Protein AF-A0A348ZZG6-F1 (afdb_monomer_lite)

Radius of gyration: 15.44 Å; chains: 1; bounding box: 36×37×36 Å

pLDDT: mean 91.11, std 9.94, range [42.44, 98.06]

Secondary structure (DSSP, 8-state):
-HHHHHHHHTT--EEEEEEEEEBTTS-HHHHHHHT-SEEEEEEEEEEEETTEE--BPPPPPHHHHHHHTPPPP---SSS-BPPPSB-TTS-B-B---EEEEEESS--HHHHHHHHHHHHHTT-

Sequence (123 aa):
MLFVALARAALIPAHLRFAEIPAHLTSPEIVEKRGSNIFPCHGSADPYIDDRWVKATPTHDLASCKKSGLPPIHFNGEDDALTPHRALDGRLNVEYVRDRGYFADLPLDEIRKVSLSWTYVRS

Foldseek 3Di:
DVVCVVCVVVVWHKWKWWFKKQFPLPDPVVCVVQVGSIDHGQIWMFTQAPNDTAIGHDWDDPVVCVVSQADTFDDPSPHHRDGDQAGNVRDGGMDRPGTPGIDPDDPPVVSVVVSVCSSVVPD

Structure (mmCIF, N/CA/C/O backbone):
data_AF-A0A348ZZG6-F1
#
_entry.id   AF-A0A348ZZG6-F1
#
loop_
_atom_site.group_PDB
_atom_site.id
_atom_site.type_symbol
_atom_site.label_atom_id
_atom_site.label_alt_id
_atom_site.label_comp_id
_atom_site.label_asym_id
_atom_site.label_entity_id
_atom_site.label_seq_id
_atom_site.pdbx_PDB_ins_code
_atom_site.Cartn_x
_atom_site.Cartn_y
_atom_site.Cartn_z
_atom_site.occupancy
_atom_site.B_iso_or_equiv
_atom_site.auth_seq_id
_atom_site.auth_comp_id
_atom_site.auth_asym_id
_atom_site.auth_atom_id
_atom_site.pdbx_PDB_model_num
ATOM 1 N N . MET A 1 1 ? 7.799 7.364 -2.348 1.00 85.12 1 MET A N 1
ATOM 2 C CA . MET A 1 1 ? 7.765 6.218 -1.408 1.00 85.12 1 MET A CA 1
ATOM 3 C C . MET A 1 1 ? 9.012 5.374 -1.639 1.00 85.12 1 MET A C 1
ATOM 5 O O . MET A 1 1 ? 9.374 5.179 -2.793 1.00 85.12 1 MET A O 1
ATOM 9 N N . LEU A 1 2 ? 9.703 4.968 -0.565 1.00 93.38 2 LEU A N 1
ATOM 10 C CA . LEU A 1 2 ? 11.063 4.409 -0.629 1.00 93.38 2 LEU A CA 1
ATOM 11 C C . LEU A 1 2 ? 11.145 3.102 -1.431 1.00 93.38 2 LEU A C 1
ATOM 13 O O . LEU A 1 2 ? 12.075 2.938 -2.211 1.00 93.38 2 LEU A O 1
ATOM 17 N N . PHE A 1 3 ? 10.165 2.207 -1.293 1.00 95.06 3 PHE A N 1
ATOM 18 C CA . PHE A 1 3 ? 10.224 0.898 -1.944 1.00 95.06 3 PHE A CA 1
ATOM 19 C C . PHE A 1 3 ? 10.227 0.999 -3.480 1.00 95.06 3 PHE A C 1
ATOM 21 O O . PHE A 1 3 ? 11.093 0.413 -4.119 1.00 95.06 3 PHE A O 1
ATOM 28 N N . VAL A 1 4 ? 9.364 1.835 -4.073 1.00 97.06 4 VAL A N 1
ATOM 29 C CA . VAL A 1 4 ? 9.382 2.102 -5.530 1.00 97.06 4 VAL A CA 1
ATOM 30 C C . VAL A 1 4 ? 10.715 2.694 -5.988 1.00 97.06 4 VAL A C 1
ATOM 32 O O . VAL A 1 4 ? 11.212 2.322 -7.047 1.00 97.06 4 VAL A O 1
ATOM 35 N N . ALA A 1 5 ? 11.312 3.598 -5.204 1.00 96.31 5 ALA A N 1
ATOM 36 C CA . ALA A 1 5 ? 12.606 4.184 -5.549 1.00 96.31 5 ALA A CA 1
ATOM 37 C C . ALA A 1 5 ? 13.722 3.126 -5.560 1.00 96.31 5 ALA A C 1
ATOM 39 O O . ALA A 1 5 ? 14.507 3.078 -6.504 1.00 96.31 5 ALA A O 1
ATOM 40 N N . LEU A 1 6 ? 13.756 2.249 -4.551 1.00 97.19 6 LEU A N 1
ATOM 41 C CA . LEU A 1 6 ? 14.734 1.163 -4.462 1.00 97.19 6 LEU A CA 1
ATOM 42 C C . LEU A 1 6 ? 14.534 0.106 -5.555 1.00 97.19 6 LEU A C 1
ATOM 44 O O . LEU A 1 6 ? 15.512 -0.314 -6.164 1.00 97.19 6 LEU A O 1
ATOM 48 N N . ALA A 1 7 ? 13.289 -0.274 -5.855 1.00 97.06 7 ALA A N 1
ATOM 49 C CA . ALA A 1 7 ? 12.982 -1.203 -6.943 1.00 97.06 7 ALA A CA 1
ATOM 50 C C . ALA A 1 7 ? 13.498 -0.670 -8.289 1.00 97.06 7 ALA A C 1
ATOM 52 O O . ALA A 1 7 ? 14.245 -1.355 -8.984 1.00 97.06 7 ALA A O 1
ATOM 53 N N . ARG A 1 8 ? 13.204 0.598 -8.607 1.00 97.38 8 ARG A N 1
ATOM 54 C CA . ARG A 1 8 ? 13.696 1.249 -9.832 1.00 97.38 8 ARG A CA 1
ATOM 55 C C . ARG A 1 8 ? 15.219 1.343 -9.878 1.00 97.38 8 ARG A C 1
ATOM 57 O O . ARG A 1 8 ? 15.801 1.120 -10.934 1.00 97.38 8 ARG A O 1
ATOM 64 N N . ALA A 1 9 ? 15.867 1.645 -8.751 1.00 98.06 9 ALA A N 1
ATOM 65 C CA . ALA A 1 9 ? 17.329 1.656 -8.657 1.00 98.06 9 ALA A CA 1
ATOM 66 C C . ALA A 1 9 ? 17.943 0.265 -8.907 1.00 98.06 9 ALA A C 1
ATOM 68 O O . ALA A 1 9 ? 19.041 0.171 -9.446 1.00 98.06 9 ALA A O 1
ATOM 69 N N . ALA A 1 10 ? 17.214 -0.802 -8.572 1.00 97.62 10 ALA A N 1
ATOM 70 C CA . ALA A 1 10 ? 17.560 -2.188 -8.876 1.00 97.62 10 ALA A CA 1
ATOM 71 C C . ALA A 1 10 ? 17.094 -2.652 -10.273 1.00 97.62 10 ALA A C 1
ATOM 73 O O . ALA A 1 10 ? 17.115 -3.847 -10.550 1.00 97.62 10 ALA A O 1
ATOM 74 N N . LEU A 1 11 ? 16.676 -1.728 -11.151 1.00 97.25 11 LEU A N 1
ATOM 75 C CA . LEU A 1 11 ? 16.166 -2.004 -12.502 1.00 97.25 11 LEU A CA 1
ATOM 76 C C . LEU A 1 11 ? 14.881 -2.851 -12.541 1.00 97.25 11 LEU A C 1
ATOM 78 O O . LEU A 1 11 ? 14.531 -3.399 -13.583 1.00 97.25 11 LEU A O 1
ATOM 82 N N . ILE A 1 12 ? 14.143 -2.908 -11.432 1.00 97.75 12 ILE A N 1
ATOM 83 C CA . ILE A 1 12 ? 12.812 -3.512 -11.364 1.00 97.75 12 ILE A CA 1
ATOM 84 C C . ILE A 1 12 ? 11.788 -2.418 -11.696 1.00 97.75 12 ILE A C 1
ATOM 86 O O . ILE A 1 12 ? 11.719 -1.409 -10.977 1.00 97.75 12 ILE A O 1
ATOM 90 N N . PRO A 1 13 ? 10.975 -2.566 -12.761 1.00 97.88 13 PRO A N 1
ATOM 91 C CA . PRO A 1 13 ? 9.892 -1.632 -13.031 1.00 97.88 13 PRO A CA 1
ATOM 92 C C . PRO A 1 13 ? 8.954 -1.568 -11.826 1.00 97.88 13 PRO A C 1
ATOM 94 O O . PRO A 1 13 ? 8.544 -2.590 -11.290 1.00 97.88 13 PRO A O 1
ATOM 97 N N . ALA A 1 14 ? 8.621 -0.364 -11.375 1.00 97.69 14 ALA A N 1
ATOM 98 C CA . ALA A 1 14 ? 7.725 -0.176 -10.242 1.00 97.69 14 ALA A CA 1
ATOM 99 C C . ALA A 1 14 ? 6.965 1.139 -10.377 1.00 97.69 14 ALA A C 1
ATOM 101 O O . ALA A 1 14 ? 7.523 2.137 -10.852 1.00 97.69 14 ALA A O 1
ATOM 102 N N . HIS A 1 15 ? 5.720 1.177 -9.916 1.00 96.50 15 HIS A N 1
ATOM 103 C CA . HIS A 1 15 ? 4.927 2.402 -9.852 1.00 96.50 15 HIS A CA 1
ATOM 104 C C . HIS A 1 15 ? 4.311 2.627 -8.476 1.00 96.50 15 HIS A C 1
ATOM 106 O O . HIS A 1 15 ? 4.173 1.719 -7.656 1.00 96.50 15 HIS A O 1
ATOM 112 N N . LEU A 1 16 ? 3.972 3.888 -8.219 1.00 97.31 16 LEU A N 1
ATOM 113 C CA . LEU A 1 16 ? 3.145 4.262 -7.083 1.00 97.31 16 LEU A CA 1
ATOM 114 C C . LEU A 1 16 ? 1.706 3.865 -7.397 1.00 97.31 16 LEU A C 1
ATOM 116 O O . LEU A 1 16 ? 1.271 4.015 -8.535 1.00 97.31 16 LEU A O 1
ATOM 120 N N . ARG A 1 17 ? 0.958 3.424 -6.394 1.00 95.62 17 ARG A N 1
ATOM 121 C CA . ARG A 1 17 ? -0.495 3.277 -6.456 1.00 95.62 17 ARG A CA 1
ATOM 122 C C . ARG A 1 17 ? -1.117 3.966 -5.256 1.00 95.62 17 ARG A C 1
ATOM 124 O O . ARG A 1 17 ? -0.510 4.015 -4.188 1.00 95.62 17 ARG A O 1
ATOM 131 N N . PHE A 1 18 ? -2.317 4.505 -5.436 1.00 96.06 18 PHE A N 1
ATOM 132 C CA . PHE A 1 18 ? -3.083 5.085 -4.341 1.00 96.06 18 PHE A CA 1
ATOM 133 C C . PHE A 1 18 ? -4.497 4.520 -4.306 1.00 96.06 18 PHE A C 1
ATOM 135 O O . PHE A 1 18 ? -5.100 4.256 -5.341 1.00 96.06 18 PHE A O 1
ATOM 142 N N . ALA A 1 19 ? -5.043 4.390 -3.105 1.00 95.19 19 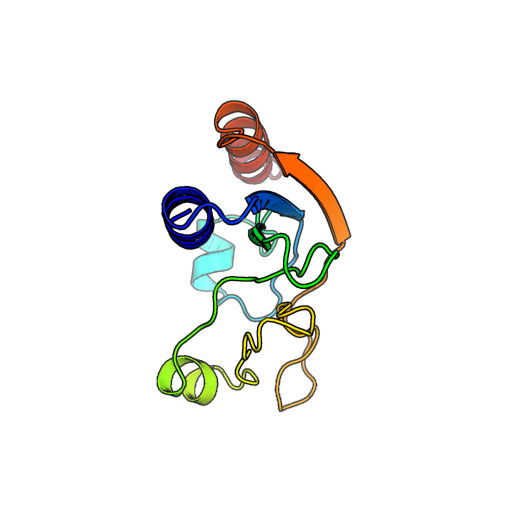ALA A N 1
ATOM 143 C CA . ALA A 1 19 ? -6.437 4.046 -2.884 1.00 95.19 19 ALA A CA 1
ATOM 144 C C . ALA A 1 19 ? -7.040 4.921 -1.784 1.00 95.19 19 ALA A C 1
ATOM 146 O O . ALA A 1 19 ? -6.336 5.438 -0.919 1.00 95.19 19 ALA A O 1
ATOM 147 N N . GLU A 1 20 ? -8.354 5.076 -1.812 1.00 95.12 20 GLU A N 1
ATOM 148 C CA . GLU A 1 20 ? -9.123 5.613 -0.699 1.00 95.12 20 GLU A CA 1
ATOM 149 C C . GLU A 1 20 ? -9.478 4.465 0.240 1.00 95.12 20 GLU A C 1
ATOM 151 O O . GLU A 1 20 ? -10.082 3.480 -0.201 1.00 95.12 20 GLU A O 1
ATOM 156 N N . ILE A 1 21 ? -9.100 4.592 1.514 1.00 94.69 21 ILE A N 1
ATOM 157 C CA . ILE A 1 21 ? -9.434 3.601 2.539 1.00 94.69 21 ILE A CA 1
ATOM 158 C C . ILE A 1 21 ? -10.045 4.264 3.779 1.00 94.69 21 ILE A C 1
ATOM 160 O O . ILE A 1 21 ? -9.437 5.165 4.356 1.00 94.69 21 ILE A O 1
ATOM 164 N N . PRO A 1 22 ? -11.230 3.853 4.246 1.00 94.44 22 PRO A N 1
ATOM 165 C CA . PRO A 1 22 ? -11.626 4.041 5.632 1.00 94.44 22 PRO A CA 1
ATOM 166 C C . PRO A 1 22 ? -10.766 3.123 6.504 1.00 94.44 22 PRO A C 1
ATOM 168 O O . PRO A 1 22 ? -10.675 1.929 6.223 1.00 94.44 22 PRO A O 1
ATOM 171 N N . ALA A 1 23 ? -10.131 3.661 7.545 1.00 93.62 23 ALA A N 1
ATOM 172 C CA . ALA A 1 23 ? -9.403 2.865 8.532 1.00 93.62 23 ALA A CA 1
ATOM 173 C C . ALA A 1 23 ? -10.142 2.903 9.873 1.00 93.62 23 ALA A C 1
ATOM 175 O O . ALA A 1 23 ? -10.055 3.862 10.645 1.00 93.62 23 ALA A O 1
ATOM 176 N N . HIS A 1 24 ? -10.887 1.836 10.137 1.00 94.56 24 HIS A N 1
ATOM 177 C CA . HIS A 1 24 ? -11.852 1.707 11.231 1.00 94.56 24 HIS A CA 1
ATOM 178 C C . HIS A 1 24 ? -11.212 1.558 12.611 1.00 94.56 24 HIS A C 1
ATOM 180 O O . HIS A 1 24 ? -11.855 1.838 13.617 1.00 94.56 24 HIS A O 1
ATOM 186 N N . LEU A 1 25 ? -9.941 1.156 12.662 1.00 92.88 25 LEU A N 1
ATOM 187 C CA . LEU A 1 25 ? -9.180 0.995 13.908 1.00 92.88 25 LEU A CA 1
ATOM 188 C C . LEU A 1 25 ? -8.300 2.207 14.239 1.00 92.88 25 LEU A C 1
ATOM 190 O O . LEU A 1 25 ? -7.484 2.154 15.158 1.00 92.88 25 LEU A O 1
ATOM 194 N N . THR A 1 26 ? -8.468 3.310 13.507 1.00 90.62 26 THR A N 1
ATOM 195 C CA . THR A 1 26 ? -7.826 4.587 13.831 1.00 90.62 26 THR A CA 1
ATOM 196 C C . THR A 1 26 ? -8.309 5.075 15.197 1.00 90.62 26 THR A C 1
ATOM 198 O O . THR A 1 26 ? -9.505 5.029 15.484 1.00 90.62 26 THR A O 1
ATOM 201 N N . SER A 1 27 ? -7.397 5.556 16.049 1.00 90.50 27 SER A N 1
ATOM 202 C CA . SER A 1 27 ? -7.782 6.027 17.382 1.00 90.50 27 SER A CA 1
ATOM 203 C C . SER A 1 27 ? -8.746 7.224 17.302 1.00 90.50 27 SER A C 1
ATOM 205 O O . SER A 1 27 ? -8.605 8.057 16.400 1.00 90.50 27 SER A O 1
ATOM 207 N N . PRO A 1 28 ? -9.689 7.365 18.255 1.00 92.12 28 PRO A N 1
ATOM 208 C CA . PRO A 1 28 ? -10.632 8.484 18.269 1.00 92.12 28 PRO A CA 1
ATOM 209 C C . PRO A 1 28 ? -9.946 9.853 18.234 1.00 92.12 28 PRO A C 1
ATOM 211 O O . PRO A 1 28 ? -10.377 10.726 17.494 1.00 92.12 28 PRO A O 1
ATOM 214 N N . GLU A 1 29 ? -8.826 10.011 18.945 1.00 92.50 29 GLU A N 1
ATOM 215 C CA . GLU A 1 29 ? -8.029 11.245 18.952 1.00 92.50 29 GLU A CA 1
ATOM 216 C C . GLU A 1 29 ? -7.493 11.605 17.555 1.00 92.50 29 GLU A C 1
ATOM 218 O O . GLU A 1 29 ? -7.495 12.769 17.157 1.00 92.50 29 GLU A O 1
ATOM 223 N N . ILE A 1 30 ? -7.033 10.613 16.781 1.00 89.12 30 ILE A N 1
ATOM 224 C CA . ILE A 1 30 ? -6.561 10.848 15.410 1.00 89.12 30 ILE A CA 1
ATOM 225 C C . ILE A 1 30 ? -7.742 11.179 14.498 1.00 89.12 30 ILE A C 1
ATOM 227 O O . ILE A 1 30 ? -7.624 12.073 13.661 1.00 89.12 30 ILE A O 1
ATOM 231 N N . VAL A 1 31 ? -8.873 10.485 14.652 1.00 91.00 31 VAL A N 1
ATOM 232 C CA . VAL A 1 31 ? -10.091 10.772 13.880 1.00 91.00 31 VAL A CA 1
ATOM 233 C C . VAL A 1 31 ? -10.585 12.190 14.161 1.00 91.00 31 VAL A C 1
ATOM 235 O O . VAL A 1 31 ? -10.900 12.905 13.217 1.00 91.00 31 VAL A O 1
ATOM 238 N N . GLU A 1 32 ? -10.586 12.624 15.420 1.00 89.69 32 GLU A N 1
ATOM 239 C CA . GLU A 1 32 ? -10.968 13.978 15.829 1.00 89.69 32 GLU A CA 1
ATOM 240 C C . GLU A 1 32 ? -10.035 15.030 15.221 1.00 89.69 32 GLU A C 1
ATOM 242 O O . GLU A 1 32 ? -10.499 15.958 14.563 1.00 89.69 32 GLU A O 1
ATOM 247 N N . LYS A 1 33 ? -8.712 14.842 15.331 1.00 88.06 33 LYS A N 1
ATOM 248 C CA . LYS A 1 33 ? -7.721 15.762 14.744 1.00 88.06 33 LYS A CA 1
ATOM 249 C C . LYS A 1 33 ? -7.797 15.842 13.219 1.00 88.06 33 LYS A C 1
ATOM 251 O O . LYS A 1 33 ? -7.492 16.887 12.650 1.00 88.06 33 LYS A O 1
ATOM 256 N N . ARG A 1 34 ? -8.143 14.741 12.545 1.00 85.19 34 ARG A N 1
ATOM 257 C CA . ARG A 1 34 ? -8.255 14.682 11.075 1.00 85.19 34 ARG A CA 1
ATOM 258 C C . ARG A 1 34 ? -9.652 15.036 10.561 1.00 85.19 34 ARG A C 1
ATOM 260 O O . ARG A 1 34 ? -9.798 15.260 9.366 1.00 85.19 34 ARG A O 1
ATOM 267 N N . GLY A 1 35 ? -10.668 15.026 11.423 1.00 86.62 35 GLY A N 1
ATOM 268 C CA . GLY A 1 35 ? -12.083 15.174 11.068 1.00 86.62 35 GLY A CA 1
ATOM 269 C C . GLY A 1 35 ? -12.724 13.945 10.403 1.00 86.62 35 GLY A C 1
ATOM 270 O O . GLY A 1 35 ? -13.913 13.975 10.086 1.00 86.62 35 GLY A O 1
ATOM 271 N N . SER A 1 36 ? -11.971 12.864 10.162 1.00 89.06 36 SER A N 1
ATOM 272 C CA . SER A 1 36 ? -12.450 11.661 9.469 1.00 89.06 36 SER A CA 1
ATOM 273 C C . SER A 1 36 ? -11.535 10.453 9.703 1.00 89.06 36 SER A C 1
ATOM 275 O O . SER A 1 36 ? -10.321 10.590 9.885 1.00 89.06 36 SER A O 1
ATOM 277 N N . ASN A 1 37 ? -12.111 9.249 9.636 1.00 92.06 37 ASN A N 1
ATOM 278 C CA . ASN A 1 37 ? -11.378 7.980 9.575 1.00 92.06 37 ASN A CA 1
ATOM 279 C C . ASN A 1 37 ? -11.011 7.573 8.133 1.00 92.06 37 ASN A C 1
ATOM 281 O O . ASN A 1 37 ? -10.460 6.494 7.923 1.00 92.06 37 ASN A O 1
ATOM 285 N N . ILE A 1 38 ? -11.308 8.417 7.140 1.00 92.56 38 ILE A N 1
ATOM 286 C CA . ILE A 1 38 ? -10.997 8.166 5.733 1.00 92.56 38 ILE A CA 1
ATOM 287 C C . ILE A 1 38 ? -9.594 8.680 5.398 1.00 92.56 38 ILE A C 1
ATOM 289 O O . ILE A 1 38 ? -9.170 9.786 5.747 1.00 92.56 38 ILE A O 1
ATOM 293 N N . PHE A 1 39 ? -8.844 7.833 4.709 1.00 91.69 39 PHE A N 1
ATOM 294 C CA . PHE A 1 39 ? -7.528 8.102 4.161 1.00 91.69 39 PHE A CA 1
ATOM 295 C C . PHE A 1 39 ? -7.684 8.172 2.643 1.00 91.69 39 PHE A C 1
ATOM 297 O O . PHE A 1 39 ? -7.716 7.133 1.986 1.00 91.69 39 PHE A O 1
ATOM 304 N N . PRO A 1 40 ? -7.809 9.384 2.067 1.00 92.50 40 PRO A N 1
ATOM 305 C CA . PRO A 1 40 ? -8.132 9.537 0.653 1.00 92.50 40 PRO A CA 1
ATOM 306 C C . PRO A 1 40 ? -7.028 9.022 -0.268 1.00 92.50 40 PRO A C 1
ATOM 308 O O . PRO A 1 40 ? -7.335 8.576 -1.364 1.00 92.50 40 PRO A O 1
ATOM 311 N N . CYS A 1 41 ? -5.770 9.055 0.173 1.00 93.06 41 CYS A N 1
ATOM 312 C CA . CYS A 1 41 ? -4.615 8.573 -0.579 1.00 93.06 41 CYS A CA 1
ATOM 313 C C .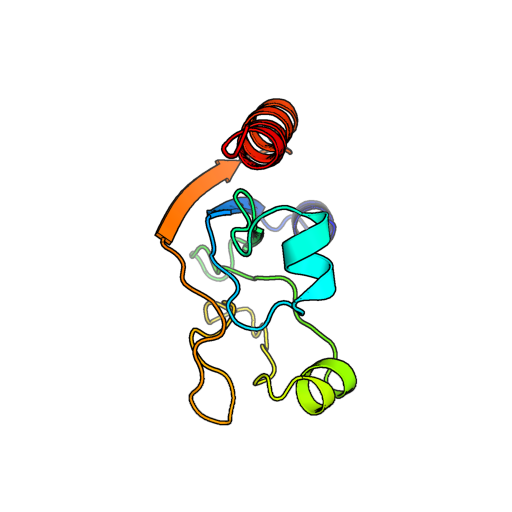 CYS A 1 41 ? -3.746 7.666 0.300 1.00 93.06 41 CYS A C 1
ATOM 315 O O . CYS A 1 41 ? -2.715 8.091 0.818 1.00 93.06 41 CYS A O 1
ATOM 317 N N . HIS A 1 42 ? -4.154 6.413 0.474 1.00 93.75 42 HIS A N 1
ATOM 318 C CA . HIS A 1 42 ? -3.294 5.358 0.996 1.00 93.75 42 HIS A CA 1
ATOM 319 C C . HIS A 1 42 ? -2.381 4.843 -0.117 1.00 93.75 42 HIS A C 1
ATOM 321 O O . HIS A 1 42 ? -2.865 4.356 -1.136 1.00 93.75 42 HIS A O 1
ATOM 327 N N . GLY A 1 43 ? -1.070 5.011 0.057 1.00 93.69 43 GLY A N 1
ATOM 328 C CA . GLY A 1 43 ? -0.076 4.654 -0.952 1.00 93.69 43 GLY A CA 1
ATOM 329 C C . GLY A 1 43 ? 0.384 3.200 -0.856 1.00 93.69 43 GLY A C 1
ATOM 330 O O . GLY A 1 43 ? 0.676 2.721 0.237 1.00 93.69 43 GLY A O 1
ATOM 331 N N . SER A 1 44 ? 0.539 2.547 -2.005 1.00 95.62 44 SER A N 1
ATOM 332 C CA . SER A 1 44 ? 1.182 1.241 -2.178 1.00 95.62 44 SER A CA 1
ATOM 333 C C . SER A 1 44 ? 2.222 1.284 -3.306 1.00 95.62 44 SER A C 1
ATOM 335 O O . SER A 1 44 ? 2.301 2.248 -4.075 1.00 95.62 44 SER A O 1
ATOM 337 N N . ALA A 1 45 ? 3.063 0.255 -3.367 1.00 96.94 45 ALA A N 1
ATOM 338 C CA . ALA A 1 45 ? 3.972 -0.021 -4.472 1.00 96.94 45 ALA A CA 1
ATOM 339 C C . ALA A 1 45 ? 3.416 -1.144 -5.331 1.00 96.94 45 ALA A C 1
ATOM 341 O O . ALA A 1 45 ? 2.921 -2.120 -4.784 1.00 96.94 45 ALA A O 1
ATOM 342 N N . ASP A 1 46 ? 3.613 -1.052 -6.636 1.00 96.81 46 ASP A N 1
ATOM 343 C CA . ASP A 1 46 ? 3.387 -2.169 -7.544 1.00 96.81 46 ASP A CA 1
ATOM 344 C C . ASP A 1 46 ? 4.706 -2.406 -8.306 1.00 96.81 46 ASP A C 1
ATOM 346 O O . ASP A 1 46 ? 4.942 -1.759 -9.329 1.00 96.81 46 ASP A O 1
ATOM 350 N N . PRO A 1 47 ? 5.650 -3.207 -7.780 1.00 97.25 47 PRO A N 1
ATOM 351 C CA . PRO A 1 47 ? 6.766 -3.739 -8.563 1.00 97.25 47 PRO A CA 1
ATOM 352 C C . PRO A 1 47 ? 6.303 -4.768 -9.609 1.00 97.25 47 PRO A C 1
ATOM 354 O O . PRO A 1 47 ? 5.330 -5.492 -9.395 1.00 97.25 47 PRO A O 1
ATOM 357 N N . TYR A 1 48 ? 7.030 -4.846 -10.725 1.00 97.81 48 TYR A N 1
ATOM 358 C CA . TYR A 1 48 ? 6.860 -5.852 -11.772 1.00 97.81 48 TYR A CA 1
ATOM 359 C C . TYR A 1 48 ? 7.843 -7.004 -11.546 1.00 97.81 48 TYR A C 1
ATOM 361 O O . TYR A 1 48 ? 9.049 -6.833 -11.726 1.00 97.81 48 TYR A O 1
ATOM 369 N N . ILE A 1 49 ? 7.334 -8.152 -11.107 1.00 97.19 49 ILE A N 1
ATOM 370 C CA . ILE A 1 49 ? 8.105 -9.341 -10.720 1.00 97.19 49 ILE A CA 1
ATOM 371 C C . ILE A 1 49 ? 7.461 -10.542 -11.409 1.00 97.19 49 ILE A C 1
ATOM 373 O O . ILE A 1 49 ? 6.237 -10.644 -11.413 1.00 97.19 49 ILE A O 1
ATOM 377 N N . ASP A 1 50 ? 8.265 -11.423 -12.005 1.00 95.88 50 ASP A N 1
ATOM 378 C CA . ASP A 1 50 ? 7.802 -12.649 -12.675 1.00 95.88 50 ASP A CA 1
ATOM 379 C C . ASP A 1 50 ? 6.618 -12.417 -13.632 1.00 95.88 50 ASP A C 1
ATOM 381 O O . ASP A 1 50 ? 5.573 -13.062 -13.548 1.00 95.88 50 ASP A O 1
ATOM 385 N N . ASP A 1 51 ? 6.777 -11.435 -14.523 1.00 96.50 51 ASP A N 1
ATOM 386 C CA . ASP A 1 51 ? 5.794 -11.033 -15.536 1.00 96.50 51 ASP A CA 1
ATOM 387 C C . ASP A 1 51 ? 4.425 -10.564 -15.005 1.00 96.50 51 ASP A C 1
ATOM 389 O O . ASP A 1 51 ? 3.415 -10.581 -15.716 1.00 96.50 51 ASP A O 1
ATOM 393 N N . ARG A 1 52 ? 4.376 -10.076 -13.760 1.00 96.81 52 ARG A N 1
ATOM 394 C CA . ARG A 1 52 ? 3.166 -9.487 -13.172 1.00 96.81 52 ARG A CA 1
ATOM 395 C C . ARG A 1 52 ? 3.448 -8.300 -12.264 1.00 96.81 52 ARG A C 1
ATOM 397 O O . ARG A 1 52 ? 4.514 -8.162 -11.676 1.00 96.81 52 ARG A O 1
ATOM 404 N N . TRP A 1 53 ? 2.433 -7.460 -12.099 1.00 97.06 53 TRP A N 1
ATOM 405 C CA . TRP A 1 53 ? 2.413 -6.422 -11.071 1.00 97.06 53 TRP A CA 1
ATOM 406 C C . TRP A 1 53 ? 1.962 -7.018 -9.739 1.00 97.06 53 TRP A C 1
ATOM 408 O O . TRP A 1 53 ? 0.854 -7.550 -9.654 1.00 97.06 53 TRP A O 1
ATOM 418 N N . VAL A 1 54 ? 2.796 -6.895 -8.707 1.00 97.06 54 VAL A N 1
ATOM 419 C CA . VAL A 1 54 ? 2.506 -7.383 -7.351 1.00 97.06 54 VAL A CA 1
ATOM 420 C C . VAL A 1 54 ? 2.312 -6.188 -6.430 1.00 97.06 54 VAL A C 1
ATOM 422 O O . VAL A 1 54 ? 3.210 -5.363 -6.300 1.00 97.06 54 VAL A O 1
ATOM 425 N N . LYS A 1 55 ? 1.152 -6.057 -5.786 1.00 95.75 55 LYS A N 1
ATOM 426 C CA . LYS A 1 55 ? 0.851 -4.912 -4.915 1.00 95.75 55 LYS A CA 1
ATOM 427 C C . LYS A 1 55 ? 1.496 -5.104 -3.553 1.00 95.75 55 LYS A C 1
ATOM 429 O O . LYS A 1 55 ? 1.363 -6.151 -2.935 1.00 95.75 55 LYS A O 1
ATOM 434 N N . ALA A 1 56 ? 2.115 -4.059 -3.032 1.00 96.06 56 ALA A N 1
ATOM 435 C CA . ALA A 1 56 ? 2.752 -4.052 -1.727 1.00 96.06 56 ALA A CA 1
ATOM 436 C C . ALA A 1 56 ? 2.386 -2.779 -0.966 1.00 96.06 56 ALA A C 1
ATOM 438 O O . ALA A 1 56 ? 2.798 -1.666 -1.306 1.00 96.06 56 ALA A O 1
ATOM 439 N N . THR A 1 57 ? 1.591 -2.944 0.085 1.00 93.62 57 THR A N 1
ATOM 440 C CA . THR A 1 57 ? 1.301 -1.874 1.042 1.00 93.62 57 THR A CA 1
ATOM 441 C C . THR A 1 57 ? 2.417 -1.762 2.082 1.00 93.62 57 THR A C 1
ATOM 443 O O . THR A 1 57 ? 3.152 -2.727 2.301 1.00 93.62 57 THR A O 1
ATOM 446 N N . PRO A 1 58 ? 2.590 -0.594 2.727 1.00 84.31 58 PRO A N 1
ATOM 447 C CA . PRO A 1 58 ? 3.550 -0.450 3.813 1.00 84.31 58 PRO A CA 1
ATOM 448 C C . PRO A 1 58 ? 3.274 -1.459 4.933 1.00 84.31 58 PRO A C 1
ATOM 450 O O . PRO A 1 58 ? 2.187 -1.489 5.505 1.00 84.31 58 PRO A O 1
ATOM 453 N N . THR A 1 59 ? 4.273 -2.273 5.262 1.00 80.69 59 THR A N 1
ATOM 454 C CA . THR A 1 59 ? 4.181 -3.273 6.328 1.00 80.69 59 THR A CA 1
ATOM 455 C C . THR A 1 59 ? 4.557 -2.654 7.672 1.00 80.69 59 THR A C 1
ATOM 457 O O . THR A 1 59 ? 5.576 -1.969 7.780 1.00 80.69 59 THR A O 1
ATOM 460 N N . HIS A 1 60 ? 3.774 -2.928 8.713 1.00 84.06 60 HIS A N 1
ATOM 461 C CA . HIS A 1 60 ? 4.144 -2.604 10.092 1.00 84.06 60 HIS A CA 1
ATOM 462 C C . HIS A 1 60 ? 5.070 -3.681 10.670 1.00 84.06 60 HIS A C 1
ATOM 464 O O . HIS A 1 60 ? 4.993 -4.849 10.284 1.00 84.06 60 HIS A O 1
ATOM 470 N N . ASP A 1 61 ? 5.938 -3.306 11.611 1.00 89.19 61 ASP A N 1
ATOM 471 C CA . ASP A 1 61 ? 6.763 -4.281 12.319 1.00 89.19 61 ASP A CA 1
ATOM 472 C C . ASP A 1 61 ? 5.908 -5.207 13.207 1.00 89.19 61 ASP A C 1
ATOM 474 O O . ASP A 1 61 ? 4.789 -4.880 13.615 1.00 89.19 61 ASP A O 1
ATOM 478 N N . LEU A 1 62 ? 6.456 -6.379 13.537 1.00 91.69 62 LEU A N 1
ATOM 479 C CA . LEU A 1 62 ? 5.732 -7.410 14.283 1.00 91.69 62 LEU A CA 1
ATOM 480 C C . LEU A 1 62 ? 5.269 -6.946 15.671 1.00 91.69 62 LEU A C 1
ATOM 482 O O . LEU A 1 62 ? 4.229 -7.410 16.142 1.00 91.69 62 LEU A O 1
ATOM 486 N N . ALA A 1 63 ? 6.015 -6.065 16.343 1.00 93.25 63 ALA A N 1
ATOM 487 C CA . ALA A 1 63 ? 5.628 -5.573 17.661 1.00 93.25 63 ALA A CA 1
ATOM 488 C C . ALA A 1 63 ? 4.431 -4.619 17.555 1.00 93.25 63 ALA A C 1
ATOM 490 O O . ALA A 1 63 ? 3.472 -4.747 18.323 1.00 93.25 63 ALA A O 1
ATOM 491 N N . SER A 1 64 ? 4.437 -3.734 16.557 1.00 89.06 64 SER A N 1
ATOM 492 C CA . SER A 1 64 ? 3.311 -2.848 16.248 1.00 89.06 64 SER A CA 1
ATOM 493 C C . SER A 1 64 ? 2.048 -3.620 15.858 1.00 89.06 64 SER A C 1
ATOM 495 O O . SER A 1 64 ? 0.963 -3.309 16.360 1.00 89.06 64 SER A O 1
ATOM 497 N N . CYS A 1 65 ? 2.179 -4.666 15.035 1.00 92.25 65 CYS A N 1
ATOM 498 C CA . CYS A 1 65 ? 1.069 -5.550 14.665 1.00 92.25 65 CYS A CA 1
ATOM 499 C C . CYS A 1 65 ? 0.444 -6.220 15.896 1.00 92.25 65 CYS A C 1
ATOM 501 O O . CYS A 1 65 ? -0.766 -6.122 16.103 1.00 92.25 65 CYS A O 1
ATOM 503 N N . LYS A 1 66 ? 1.273 -6.814 16.769 1.00 92.06 66 LYS A N 1
ATOM 504 C CA . LYS A 1 66 ? 0.819 -7.448 18.020 1.00 92.06 66 LYS A CA 1
ATOM 505 C C . LYS A 1 66 ? 0.093 -6.463 18.932 1.00 92.06 66 LYS A C 1
ATOM 507 O O . LYS A 1 66 ? -0.988 -6.774 19.418 1.00 92.06 66 LYS A O 1
ATOM 512 N N . LYS A 1 67 ? 0.659 -5.269 19.133 1.00 90.56 67 LYS A N 1
ATOM 513 C CA . LYS A 1 67 ? 0.052 -4.218 19.963 1.00 90.56 67 LYS A CA 1
ATOM 514 C C . LYS A 1 67 ? -1.311 -3.770 19.426 1.00 90.56 67 LYS A C 1
ATOM 516 O O . LYS A 1 67 ? -2.198 -3.455 20.212 1.00 90.56 67 LYS A O 1
ATOM 521 N N . SER A 1 68 ? -1.468 -3.742 18.105 1.00 87.56 68 SER A N 1
ATOM 522 C CA . SER A 1 68 ? -2.678 -3.249 17.434 1.00 87.56 68 SER A CA 1
ATOM 523 C C . SER A 1 68 ? -3.700 -4.351 17.129 1.00 87.56 68 SER A C 1
ATOM 525 O O . SER A 1 68 ? -4.777 -4.052 16.622 1.00 87.56 68 SER A O 1
ATOM 527 N N . GLY A 1 69 ? -3.377 -5.620 17.409 1.00 92.25 69 GLY A N 1
ATOM 528 C CA . GLY A 1 69 ? -4.222 -6.765 17.053 1.00 92.25 69 GLY A CA 1
ATOM 529 C C . GLY A 1 69 ? -4.361 -6.978 15.541 1.00 92.25 69 GLY A C 1
ATOM 530 O O . GLY A 1 69 ? -5.346 -7.563 15.090 1.00 92.25 69 GLY A O 1
ATOM 531 N N . LEU A 1 70 ? -3.402 -6.490 14.751 1.00 92.88 70 LEU A N 1
ATOM 532 C CA . LEU A 1 70 ? -3.402 -6.613 13.295 1.00 92.88 70 LEU A CA 1
ATOM 533 C C . LEU A 1 70 ? -2.577 -7.830 12.864 1.00 92.88 70 LEU A C 1
ATOM 535 O O . LEU A 1 70 ? -1.506 -8.068 13.433 1.00 92.88 70 LEU A O 1
ATOM 539 N N . PRO A 1 71 ? -3.028 -8.597 11.859 1.00 91.62 71 PRO A N 1
ATOM 540 C CA . PRO A 1 71 ? -2.193 -9.639 11.284 1.00 91.62 71 PRO A CA 1
ATOM 541 C C . PRO A 1 71 ? -1.011 -8.996 10.533 1.00 91.62 71 PRO A C 1
ATOM 543 O O . PRO A 1 71 ? -1.188 -7.973 9.863 1.00 91.62 71 PRO A O 1
ATOM 546 N N . PRO A 1 72 ? 0.203 -9.561 10.650 1.00 92.00 72 PRO A N 1
ATOM 547 C CA . PRO A 1 72 ? 1.354 -9.068 9.913 1.00 92.00 72 PRO A CA 1
ATOM 548 C C . PRO A 1 72 ? 1.170 -9.299 8.413 1.00 92.00 72 PRO A C 1
ATOM 550 O O . PRO A 1 72 ? 0.616 -10.310 7.983 1.00 92.00 72 PRO A O 1
ATOM 553 N N . ILE A 1 73 ? 1.663 -8.350 7.625 1.00 92.12 73 ILE A N 1
ATOM 554 C CA . ILE A 1 73 ? 1.677 -8.430 6.167 1.00 92.12 73 ILE A CA 1
ATOM 555 C C . ILE A 1 73 ? 3.093 -8.811 5.757 1.00 92.12 73 ILE A C 1
ATOM 557 O O . ILE A 1 73 ? 4.056 -8.162 6.170 1.00 92.12 73 ILE A O 1
ATOM 561 N N . HIS A 1 74 ? 3.213 -9.851 4.941 1.00 90.25 74 HIS A N 1
ATOM 562 C CA . HIS A 1 74 ? 4.482 -10.307 4.398 1.00 90.25 74 HIS A CA 1
ATOM 563 C C . HIS A 1 74 ? 4.484 -10.093 2.890 1.00 90.25 74 HIS A C 1
ATOM 565 O O . HIS A 1 74 ? 3.542 -10.480 2.208 1.00 90.25 74 HIS A O 1
ATOM 571 N N . PHE A 1 75 ? 5.547 -9.478 2.382 1.00 92.88 75 PHE A N 1
ATOM 572 C CA . PHE A 1 75 ? 5.787 -9.372 0.951 1.00 92.88 75 PHE A CA 1
ATOM 573 C C . PHE A 1 75 ? 6.771 -10.470 0.545 1.00 92.88 75 PHE A C 1
ATOM 575 O O . PHE A 1 75 ? 7.938 -10.423 0.933 1.00 92.88 75 PHE A O 1
ATOM 582 N N . ASN A 1 76 ? 6.287 -11.470 -0.190 1.00 93.94 76 ASN A N 1
ATOM 583 C CA . ASN A 1 76 ? 7.086 -12.586 -0.711 1.00 93.94 76 ASN A CA 1
ATOM 584 C C . ASN A 1 76 ? 7.530 -12.372 -2.170 1.00 93.94 76 ASN A C 1
ATOM 586 O O . ASN A 1 76 ? 8.260 -13.200 -2.697 1.00 93.94 76 ASN A O 1
ATOM 590 N N . GLY A 1 77 ? 7.107 -11.277 -2.814 1.00 93.62 77 GLY A N 1
ATOM 591 C CA . GLY A 1 77 ? 7.361 -11.027 -4.237 1.00 93.62 77 GLY A CA 1
ATOM 592 C C . GLY A 1 77 ? 6.440 -11.803 -5.180 1.00 93.62 77 GLY A C 1
ATOM 593 O O . GLY A 1 77 ? 6.506 -11.592 -6.385 1.00 93.62 77 GLY A O 1
ATOM 594 N N . GLU A 1 78 ? 5.556 -12.643 -4.639 1.00 94.69 78 GLU A N 1
ATOM 595 C CA . GLU A 1 78 ? 4.628 -13.463 -5.407 1.00 94.69 78 GLU A CA 1
ATOM 596 C C . GLU A 1 78 ? 3.184 -12.978 -5.215 1.00 94.69 78 GLU A C 1
ATOM 598 O O . GLU A 1 78 ? 2.487 -12.652 -6.172 1.00 94.69 78 GLU A O 1
ATOM 603 N N . ASP A 1 79 ? 2.721 -12.871 -3.979 1.00 95.19 79 ASP A N 1
ATOM 604 C CA . ASP A 1 79 ? 1.349 -12.495 -3.668 1.00 95.19 79 ASP A CA 1
ATOM 605 C C . ASP A 1 79 ? 1.218 -11.003 -3.362 1.00 95.19 79 ASP A C 1
ATOM 607 O O .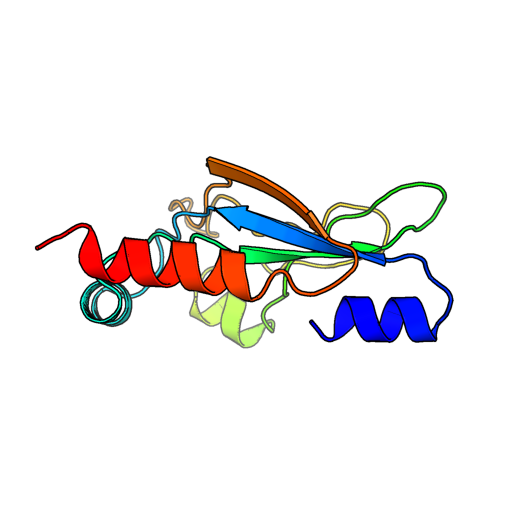 ASP A 1 79 ? 2.129 -10.350 -2.844 1.00 95.19 79 ASP A O 1
ATOM 611 N N . ASP A 1 80 ? 0.030 -10.470 -3.641 1.00 95.69 80 ASP A N 1
ATOM 612 C CA . ASP A 1 80 ? -0.351 -9.125 -3.230 1.00 95.69 80 ASP A CA 1
ATOM 613 C C . ASP A 1 80 ? -0.281 -9.005 -1.691 1.00 95.69 80 ASP A C 1
ATOM 615 O O . ASP A 1 80 ? -1.035 -9.631 -0.945 1.00 95.69 80 ASP A O 1
ATOM 619 N N . ALA A 1 81 ? 0.590 -8.126 -1.206 1.00 95.44 81 ALA A N 1
ATOM 620 C CA . ALA A 1 81 ? 0.770 -7.780 0.197 1.00 95.44 81 ALA A CA 1
ATOM 621 C C . ALA A 1 81 ? -0.095 -6.560 0.565 1.00 95.44 81 ALA A C 1
ATOM 623 O O . ALA A 1 81 ? 0.398 -5.442 0.767 1.00 95.44 81 ALA A O 1
ATOM 624 N N . LEU A 1 82 ? -1.415 -6.759 0.611 1.00 94.69 82 LEU A N 1
ATOM 625 C CA . LEU A 1 82 ? -2.399 -5.717 0.928 1.00 94.69 82 LEU A CA 1
ATOM 626 C C . LEU A 1 82 ? -2.719 -5.637 2.420 1.00 94.69 82 LEU A C 1
ATOM 628 O O . LEU A 1 82 ? -2.594 -6.613 3.159 1.00 94.69 82 LEU A O 1
ATOM 632 N N . THR A 1 83 ? -3.194 -4.467 2.857 1.00 93.31 83 THR A N 1
ATOM 633 C CA . THR A 1 83 ? -3.645 -4.294 4.237 1.00 93.31 83 THR A CA 1
ATOM 634 C C . THR A 1 83 ? -4.931 -5.096 4.462 1.00 93.31 83 THR A C 1
ATOM 636 O O . THR A 1 83 ? -5.910 -4.898 3.740 1.00 93.31 83 THR A O 1
ATOM 639 N N . PRO A 1 84 ? -4.958 -6.011 5.444 1.00 93.81 84 PRO A N 1
ATOM 640 C CA . PRO A 1 84 ? -6.073 -6.926 5.615 1.00 93.81 84 PRO A CA 1
ATOM 641 C C . PRO A 1 84 ? -7.341 -6.204 6.056 1.00 93.81 84 PRO A C 1
ATOM 643 O O . PRO A 1 84 ? -7.314 -5.328 6.923 1.00 93.81 84 PRO A O 1
ATOM 646 N N . HIS A 1 85 ? -8.467 -6.639 5.492 1.00 95.31 85 HIS A N 1
ATOM 647 C CA . HIS A 1 85 ? -9.788 -6.071 5.756 1.00 95.31 85 HIS A CA 1
ATOM 648 C C . HIS A 1 85 ? -10.213 -6.179 7.228 1.00 95.31 85 HIS A C 1
ATOM 650 O O . HIS A 1 85 ? -10.953 -5.329 7.721 1.00 95.31 85 HIS A O 1
ATOM 656 N N . ARG A 1 86 ? -9.735 -7.202 7.948 1.00 96.44 86 ARG A N 1
ATOM 657 C CA . ARG A 1 86 ? -10.078 -7.458 9.353 1.00 96.44 86 ARG A CA 1
ATOM 658 C C . ARG A 1 86 ? -8.843 -7.604 10.232 1.00 96.44 86 ARG A C 1
ATOM 660 O O . ARG A 1 86 ? -7.811 -8.106 9.791 1.00 96.44 86 ARG A O 1
ATOM 667 N N . ALA A 1 87 ? -8.987 -7.183 11.483 1.00 95.62 87 ALA A N 1
ATOM 668 C CA . ALA A 1 87 ? -8.064 -7.506 12.562 1.00 95.62 87 ALA A CA 1
ATOM 669 C C . ALA A 1 87 ? -8.199 -8.975 12.994 1.00 95.62 87 ALA A C 1
ATOM 671 O O . ALA A 1 87 ? -9.126 -9.680 12.589 1.00 95.62 87 ALA A O 1
ATOM 672 N N . LEU A 1 88 ? -7.284 -9.426 13.856 1.00 95.44 88 LEU A N 1
ATOM 673 C CA . LEU A 1 88 ? -7.264 -10.797 14.380 1.00 95.44 88 LEU A CA 1
ATOM 674 C C . LEU A 1 88 ? -8.527 -11.153 15.183 1.00 95.44 88 LEU A C 1
ATOM 676 O O . LEU A 1 88 ? -8.910 -12.315 15.237 1.00 95.44 88 LEU A O 1
ATOM 680 N N . ASP A 1 89 ? -9.186 -10.157 15.779 1.00 95.62 89 ASP A N 1
ATOM 681 C CA . ASP A 1 89 ? -10.438 -10.308 16.533 1.00 95.62 89 ASP A CA 1
ATOM 682 C C . ASP A 1 89 ? -11.706 -10.176 15.664 1.00 95.62 89 ASP A C 1
ATOM 684 O O . ASP A 1 89 ? -12.824 -10.17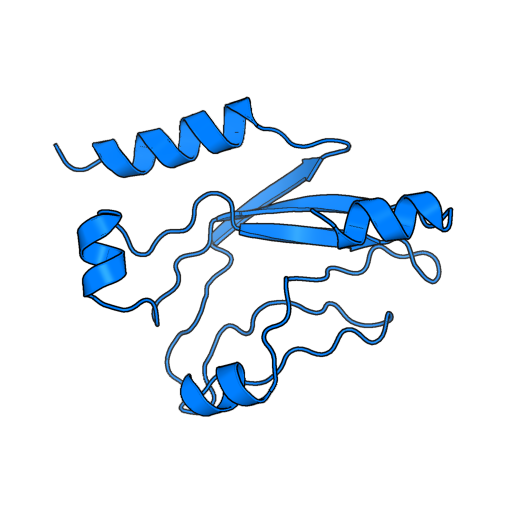1 16.178 1.00 95.62 89 ASP A O 1
ATOM 688 N N . GLY A 1 90 ? -11.548 -10.056 14.342 1.00 95.56 90 GLY A N 1
ATOM 689 C CA . GLY A 1 90 ? -12.646 -9.968 13.380 1.00 95.56 90 GLY A CA 1
ATOM 690 C C . GLY A 1 90 ? -13.221 -8.565 13.167 1.00 95.56 90 GLY A C 1
ATOM 691 O O . GLY A 1 90 ? -14.028 -8.388 12.242 1.00 95.56 90 GLY A O 1
ATOM 692 N N . ARG A 1 91 ? -12.801 -7.555 13.945 1.00 95.81 91 ARG A N 1
ATOM 693 C CA . ARG A 1 91 ? -13.193 -6.158 13.701 1.00 95.81 91 ARG A CA 1
ATOM 694 C C . ARG A 1 91 ? -12.715 -5.696 12.329 1.00 95.81 91 ARG A C 1
ATOM 696 O O . ARG A 1 91 ? -11.663 -6.116 11.847 1.00 95.81 91 ARG A O 1
ATOM 703 N N . LEU A 1 92 ? -13.492 -4.813 11.705 1.00 95.50 92 LEU A N 1
ATOM 704 C CA . LEU A 1 92 ? -13.090 -4.160 10.462 1.00 95.50 92 LEU A CA 1
ATOM 705 C C . LEU A 1 92 ? -11.828 -3.336 10.710 1.00 95.50 92 LEU A C 1
ATOM 707 O O . LEU A 1 92 ? -11.760 -2.596 11.688 1.00 95.50 92 LEU A O 1
ATOM 711 N N . ASN A 1 93 ? -10.845 -3.487 9.830 1.00 94.88 93 ASN A N 1
ATOM 712 C CA . ASN A 1 93 ? -9.594 -2.745 9.846 1.00 94.88 93 ASN A CA 1
ATOM 713 C C . ASN A 1 93 ? -9.600 -1.681 8.748 1.00 94.88 93 ASN A C 1
ATOM 715 O O . ASN A 1 93 ? -9.699 -0.494 9.054 1.00 94.88 93 ASN A O 1
ATOM 719 N N . VAL A 1 94 ? -9.565 -2.105 7.481 1.00 95.38 94 VAL A N 1
ATOM 720 C CA . VAL A 1 94 ? -9.595 -1.206 6.319 1.00 95.38 94 VAL A CA 1
ATOM 721 C C . VAL A 1 94 ? -10.523 -1.714 5.220 1.00 95.38 94 VAL A C 1
ATOM 723 O O . VAL A 1 94 ? -10.808 -2.910 5.124 1.00 95.38 94 VAL A O 1
ATOM 726 N N . GLU A 1 95 ? -10.961 -0.809 4.352 1.00 95.88 95 GLU A N 1
ATOM 727 C CA . GLU A 1 95 ? -11.715 -1.131 3.137 1.00 95.88 95 GLU A CA 1
ATOM 728 C C . GLU A 1 95 ? -11.147 -0.365 1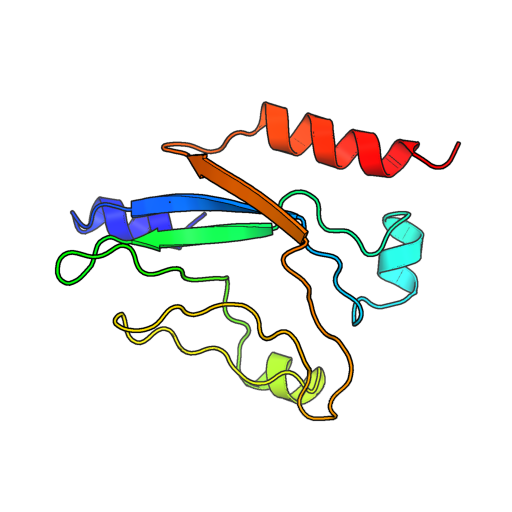.946 1.00 95.88 95 GLU A C 1
ATOM 730 O O . GLU A 1 95 ? -10.940 0.838 2.029 1.00 95.88 95 GLU A O 1
ATOM 735 N N . TYR A 1 96 ? -10.917 -1.035 0.819 1.00 94.50 96 TYR A N 1
ATOM 736 C CA . TYR A 1 96 ? -10.494 -0.371 -0.416 1.00 94.50 96 TYR A CA 1
ATOM 737 C C . TYR A 1 96 ? -11.730 0.105 -1.180 1.00 94.50 96 TYR A C 1
ATOM 739 O O . TYR A 1 96 ? -12.276 -0.625 -2.002 1.00 94.50 96 TYR A O 1
ATOM 747 N N . VAL A 1 97 ? -12.199 1.319 -0.880 1.00 95.56 97 VAL A N 1
ATOM 748 C CA . VAL A 1 97 ? -13.478 1.832 -1.416 1.00 95.56 97 VAL A CA 1
ATOM 749 C C . VAL A 1 97 ? -13.332 2.542 -2.761 1.00 95.56 97 VAL A C 1
ATOM 751 O O . VAL A 1 97 ? -14.305 2.675 -3.501 1.00 95.56 97 VAL A O 1
ATOM 754 N N . ARG A 1 98 ? -12.123 3.004 -3.100 1.00 94.88 98 ARG A N 1
ATOM 755 C CA . ARG A 1 98 ? -11.814 3.589 -4.411 1.00 94.88 98 ARG A CA 1
ATOM 756 C C . ARG A 1 98 ? -10.356 3.352 -4.775 1.00 94.88 98 ARG A C 1
ATOM 758 O O . ARG A 1 98 ? -9.466 3.801 -4.059 1.00 94.88 98 ARG A O 1
ATOM 765 N N . ASP A 1 99 ? -10.115 2.714 -5.914 1.00 94.94 99 ASP A N 1
ATOM 766 C CA . ASP A 1 99 ? -8.794 2.689 -6.545 1.00 94.94 99 ASP A CA 1
ATOM 767 C C . ASP A 1 99 ? -8.550 4.034 -7.245 1.00 94.94 99 ASP A C 1
ATOM 769 O O . ASP A 1 99 ? -9.396 4.502 -8.010 1.00 94.94 99 ASP A O 1
ATOM 773 N N . ARG A 1 100 ? -7.422 4.687 -6.958 1.00 94.69 100 ARG A N 1
ATOM 774 C CA . ARG A 1 100 ? -7.001 5.928 -7.633 1.00 94.69 100 ARG A CA 1
ATOM 775 C C . ARG A 1 100 ? -5.997 5.663 -8.750 1.00 94.69 100 ARG A C 1
ATOM 777 O O . ARG A 1 100 ? -5.525 6.608 -9.372 1.00 94.69 100 ARG A O 1
ATOM 784 N N . GLY A 1 101 ? -5.693 4.395 -9.014 1.00 94.75 101 GLY A N 1
ATOM 785 C CA . GLY A 1 101 ? -4.801 3.968 -10.075 1.00 94.75 101 GLY A CA 1
ATOM 786 C C . GLY A 1 101 ? -3.332 4.105 -9.701 1.00 94.75 101 GLY A C 1
ATOM 787 O O . GLY A 1 101 ? -2.954 4.166 -8.525 1.00 94.75 101 GLY A O 1
ATOM 788 N N . TYR A 1 102 ? -2.501 4.117 -10.738 1.00 95.25 102 TYR A N 1
ATOM 789 C CA . TYR A 1 102 ? -1.055 4.118 -10.628 1.00 95.25 102 TYR A CA 1
ATOM 790 C C . TYR A 1 102 ? -0.406 5.349 -11.246 1.00 95.25 102 TYR A C 1
ATOM 792 O O . TYR A 1 102 ? -0.921 5.947 -12.187 1.00 95.25 102 TYR A O 1
ATOM 800 N N . PHE A 1 103 ? 0.769 5.696 -10.726 1.00 96.44 103 PHE A N 1
ATOM 801 C CA . PHE A 1 103 ? 1.484 6.909 -11.079 1.00 96.44 103 PHE A CA 1
ATOM 802 C C . PHE A 1 103 ? 2.980 6.635 -11.248 1.00 96.44 103 PHE A C 1
ATOM 804 O O . PHE A 1 103 ? 3.615 5.944 -10.440 1.00 96.44 103 PHE A O 1
ATOM 811 N N . ALA A 1 104 ? 3.553 7.209 -12.307 1.00 93.19 104 ALA A N 1
ATOM 812 C CA . ALA A 1 104 ? 4.990 7.159 -12.558 1.00 93.19 104 ALA A CA 1
ATOM 813 C C . ALA A 1 104 ? 5.775 7.987 -11.525 1.00 93.19 104 ALA A C 1
ATOM 815 O O . ALA A 1 104 ? 6.868 7.584 -11.127 1.00 93.19 104 ALA A O 1
ATOM 816 N N . ASP A 1 105 ? 5.202 9.085 -11.040 1.00 92.62 105 ASP A N 1
ATOM 817 C CA . ASP A 1 105 ? 5.769 9.941 -9.995 1.00 92.62 105 ASP A CA 1
ATOM 818 C C . ASP A 1 105 ? 4.684 10.330 -8.979 1.00 92.62 105 ASP A C 1
ATOM 820 O O . ASP A 1 105 ? 3.517 9.984 -9.147 1.00 92.62 105 ASP A O 1
ATOM 824 N N . LEU A 1 106 ? 5.057 10.993 -7.888 1.00 93.50 106 LEU A N 1
ATOM 825 C CA . LEU A 1 106 ? 4.148 11.393 -6.824 1.00 93.50 106 LEU A CA 1
ATOM 826 C C . LEU A 1 106 ? 3.114 12.413 -7.345 1.00 93.50 106 LEU A C 1
ATOM 828 O O . LEU A 1 106 ? 3.501 13.541 -7.659 1.00 93.50 106 LEU A O 1
ATOM 832 N N . PRO A 1 107 ? 1.801 12.096 -7.356 1.00 94.31 107 PRO A N 1
ATOM 833 C CA . PRO A 1 107 ? 0.752 13.038 -7.749 1.00 94.31 107 PRO A CA 1
ATOM 834 C C . PRO A 1 107 ? 0.455 14.012 -6.598 1.00 94.31 107 PRO A C 1
ATOM 836 O O . PRO A 1 107 ? -0.611 13.991 -5.980 1.00 94.31 107 PRO A O 1
ATOM 839 N N . LEU A 1 108 ? 1.441 14.841 -6.252 1.00 93.75 108 LEU A N 1
ATOM 840 C CA . LEU A 1 108 ? 1.423 15.669 -5.046 1.00 93.75 108 LEU A CA 1
ATOM 841 C C . LEU A 1 108 ? 0.226 16.626 -5.010 1.00 93.75 108 LEU A C 1
ATOM 843 O O . LEU A 1 108 ? -0.400 16.781 -3.960 1.00 93.75 108 LEU A O 1
ATOM 847 N N . ASP A 1 109 ? -0.113 17.236 -6.142 1.00 93.50 109 ASP A N 1
ATOM 848 C CA . ASP A 1 109 ? -1.223 18.187 -6.225 1.00 93.50 109 ASP A CA 1
ATOM 849 C C . ASP A 1 109 ? -2.581 17.505 -6.035 1.00 93.50 109 ASP A C 1
ATOM 851 O O . ASP A 1 109 ? -3.442 18.036 -5.329 1.00 93.50 109 ASP A O 1
ATOM 855 N N . GLU A 1 110 ? -2.762 16.291 -6.564 1.00 91.62 110 GLU A N 1
ATOM 856 C CA . GLU A 1 110 ? -3.977 15.509 -6.324 1.00 91.62 110 GLU A CA 1
ATOM 857 C C . GLU A 1 110 ? -4.093 15.105 -4.857 1.00 91.62 110 GLU A C 1
ATOM 859 O O . GLU A 1 110 ? -5.141 15.327 -4.248 1.00 91.62 110 GLU A O 1
ATOM 864 N N . ILE A 1 111 ? -3.007 14.585 -4.267 1.00 91.75 111 ILE A N 1
ATOM 865 C CA . ILE A 1 111 ? -2.949 14.198 -2.850 1.00 91.75 111 ILE A CA 1
ATOM 866 C C . ILE A 1 111 ? -3.306 15.392 -1.962 1.00 91.75 111 ILE A C 1
ATOM 868 O O . ILE A 1 111 ? -4.112 15.253 -1.039 1.00 91.75 111 ILE A O 1
ATOM 872 N N . ARG A 1 112 ? -2.745 16.574 -2.243 1.00 90.50 112 ARG A N 1
ATOM 873 C CA . ARG A 1 112 ? -3.050 17.815 -1.517 1.00 90.50 112 ARG A CA 1
ATOM 874 C C . ARG A 1 112 ? -4.514 18.199 -1.660 1.00 90.50 112 ARG A C 1
ATOM 876 O O . ARG A 1 112 ? -5.171 18.426 -0.648 1.00 90.50 112 ARG A O 1
ATOM 883 N N . LYS A 1 113 ? -5.035 18.230 -2.889 1.00 90.12 113 LYS A N 1
ATOM 884 C CA . LYS A 1 113 ? -6.429 18.595 -3.171 1.00 90.12 113 LYS A CA 1
ATOM 885 C C . LYS A 1 113 ? -7.402 17.709 -2.400 1.00 90.12 113 LYS A C 1
ATOM 887 O O . LYS A 1 113 ? -8.297 18.221 -1.731 1.00 90.12 113 LYS A O 1
ATOM 892 N N . VAL A 1 114 ? -7.212 16.389 -2.449 1.00 86.88 114 VAL A N 1
ATOM 893 C CA . VAL A 1 114 ? -8.128 15.462 -1.772 1.00 86.88 114 VAL A CA 1
ATOM 894 C C . VAL A 1 114 ? -7.945 15.477 -0.260 1.00 86.88 114 VAL A C 1
ATOM 896 O O . VAL A 1 114 ? -8.940 15.453 0.459 1.00 86.88 114 VAL A O 1
ATOM 899 N N . SER A 1 115 ? -6.713 15.596 0.239 1.00 81.75 115 SER A N 1
ATOM 900 C CA . SER A 1 115 ? -6.457 15.660 1.684 1.00 81.75 115 SER A CA 1
ATOM 901 C C . SER A 1 115 ? -7.058 16.916 2.310 1.00 81.75 115 SER A C 1
ATOM 903 O O . SER A 1 115 ? -7.686 16.820 3.357 1.00 81.75 115 SER A O 1
ATOM 905 N N . LEU A 1 116 ? -6.933 18.070 1.646 1.00 74.94 116 LEU A N 1
ATOM 906 C CA . LEU A 1 116 ? -7.541 19.320 2.103 1.00 74.94 116 LEU A CA 1
ATOM 907 C C . LEU A 1 116 ? -9.065 19.272 2.008 1.00 74.94 116 LEU A C 1
ATOM 909 O O . LEU A 1 116 ? -9.733 19.708 2.937 1.00 74.94 116 LEU A O 1
ATOM 913 N N . SER A 1 117 ? -9.630 18.704 0.936 1.00 68.62 117 SER A N 1
ATOM 914 C CA . SER A 1 117 ? -11.090 18.594 0.816 1.00 68.62 117 SER A CA 1
ATOM 915 C C . SER A 1 117 ? -11.709 17.841 1.998 1.00 68.62 117 SER A C 1
ATOM 917 O O . SER A 1 117 ? -12.733 18.265 2.513 1.00 68.62 117 SER A O 1
ATOM 919 N N . TRP A 1 118 ? -11.043 16.805 2.517 1.00 63.06 118 TRP A N 1
ATOM 920 C CA . TRP A 1 118 ? -11.525 16.061 3.683 1.00 63.06 118 TRP A CA 1
ATOM 921 C C . TRP A 1 118 ? -11.447 16.842 4.999 1.00 63.06 118 TRP A C 1
ATOM 923 O O . TRP A 1 118 ? -12.303 16.638 5.855 1.00 63.06 118 TRP A O 1
ATOM 933 N N . THR A 1 119 ? -10.497 17.769 5.143 1.00 57.16 119 THR A N 1
ATOM 934 C CA . THR A 1 119 ? -10.431 18.678 6.301 1.00 57.16 119 THR A CA 1
ATOM 935 C C . THR A 1 119 ? -11.613 19.658 6.334 1.00 57.16 119 THR A C 1
ATOM 937 O O . THR A 1 119 ? -12.009 20.095 7.410 1.00 57.16 119 THR A O 1
ATOM 940 N N . TYR A 1 120 ? -12.204 19.983 5.176 1.00 49.31 120 TYR A N 1
ATOM 941 C CA . TYR A 1 120 ? -13.256 21.004 5.036 1.00 49.31 120 TYR A CA 1
ATOM 942 C C . TYR A 1 120 ? -14.658 20.455 4.712 1.00 49.31 120 TYR A C 1
ATOM 944 O O . TYR A 1 120 ? -15.609 21.224 4.649 1.00 49.31 120 TYR A O 1
ATOM 952 N N . VAL A 1 121 ? -14.838 19.139 4.554 1.00 52.88 121 VAL A N 1
ATOM 953 C CA . VAL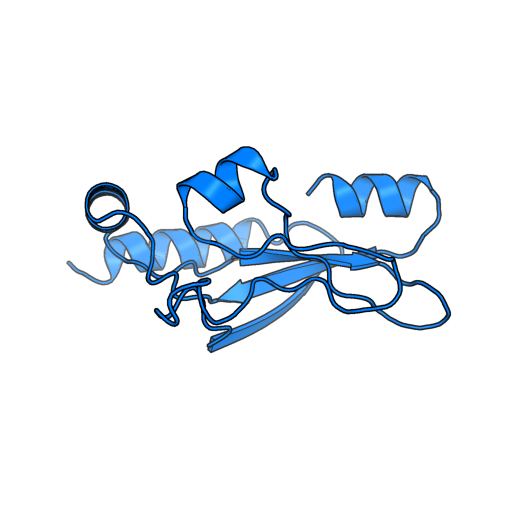 A 1 121 ? -16.155 18.516 4.266 1.00 52.88 121 VAL A CA 1
ATOM 954 C C . VAL A 1 121 ? -17.091 18.474 5.497 1.00 52.88 121 VAL A C 1
ATOM 956 O O . VAL A 1 121 ? -18.200 17.950 5.427 1.00 52.88 121 VAL A O 1
ATOM 959 N N . ARG A 1 122 ? -16.705 19.090 6.624 1.00 48.38 122 ARG A N 1
ATOM 960 C CA . ARG A 1 122 ? -17.595 19.348 7.772 1.00 48.38 122 ARG A CA 1
ATOM 961 C C . ARG A 1 122 ? -17.449 20.762 8.358 1.00 48.38 122 ARG A C 1
ATOM 963 O O . ARG A 1 122 ? -17.287 20.903 9.568 1.00 48.38 122 ARG A O 1
ATOM 970 N N . SER A 1 123 ? -17.512 21.795 7.513 1.00 42.44 123 SER A N 1
ATOM 971 C CA . SER A 1 123 ? -18.001 23.120 7.941 1.00 42.44 123 SER A CA 1
ATOM 972 C C . SER A 1 123 ? -19.486 23.250 7.639 1.00 42.44 123 SER A C 1
ATOM 974 O O . SER A 1 123 ? -19.825 23.006 6.458 1.00 42.44 123 SER A O 1
#